Protein AF-A0A4Q9I482-F1 (afdb_monomer_lite)

pLDDT: mean 86.0, std 9.48, range [52.22, 96.94]

Radius of gyration: 13.64 Å; chains: 1; bounding box: 32×27×36 Å

Organism: Streptomyces kasugaensis (NCBI:txid1946)

Secondary structure (DSSP, 8-state):
-EEE-SSSEEE--STT--HHHHHHHHHHHHHHHHHHSEEEEE-TTT--EEEEEEETTEEEEEETTEEEEEEEEHHHHTTHHHHHHHHHHHHHHHH-GGGGG-HHHHHHHHHHS--

Foldseek 3Di:
DWFDLPADTDDDPDDPPQLVVVLVQLLVQLVVCVPPQWDWGADPPPRKIWIWGHDPQWIWIDTPPDPDIDIDGNVCSLCRSVRSLVRSVVVCCVVPVVCVPVPVSVCVNVVSPDD

Structure (mmCIF, N/CA/C/O backbone):
data_AF-A0A4Q9I482-F1
#
_entry.id   AF-A0A4Q9I482-F1
#
loop_
_atom_site.group_PDB
_atom_site.id
_atom_site.type_symbol
_atom_site.label_atom_id
_atom_site.label_alt_id
_atom_site.label_comp_id
_atom_site.label_asym_id
_atom_site.label_entity_id
_atom_site.label_seq_id
_atom_site.pdbx_PDB_ins_code
_atom_site.C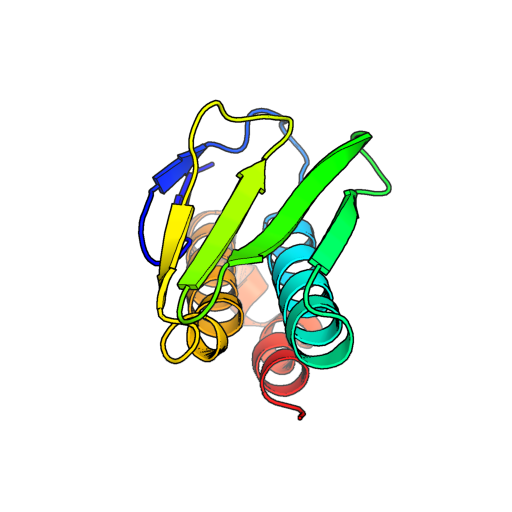artn_x
_atom_site.Cartn_y
_atom_site.Cartn_z
_atom_site.occupancy
_atom_site.B_iso_or_equiv
_atom_site.auth_seq_id
_atom_site.auth_comp_id
_atom_site.auth_asym_id
_atom_site.auth_atom_id
_atom_site.pdbx_PDB_model_num
ATOM 1 N N . MET A 1 1 ? 1.923 5.741 -12.470 1.00 73.75 1 MET A N 1
ATOM 2 C CA . MET A 1 1 ? 2.200 4.370 -11.999 1.00 73.75 1 MET A CA 1
ATOM 3 C C . MET A 1 1 ? 1.072 3.970 -11.076 1.00 73.75 1 MET A C 1
ATOM 5 O O . MET A 1 1 ? 0.684 4.807 -10.268 1.00 73.75 1 MET A O 1
ATOM 9 N N . VAL A 1 2 ? 0.502 2.780 -11.252 1.00 80.44 2 VAL A N 1
ATOM 10 C CA . VAL A 1 2 ? -0.673 2.326 -10.494 1.00 80.44 2 VAL A CA 1
ATOM 11 C C . VAL A 1 2 ? -0.280 1.098 -9.685 1.00 80.44 2 VAL A C 1
ATOM 13 O O . VAL A 1 2 ? 0.406 0.227 -10.214 1.00 80.44 2 VAL A O 1
ATOM 16 N N . ILE A 1 3 ? -0.672 1.057 -8.414 1.00 76.38 3 ILE A N 1
ATOM 17 C CA . I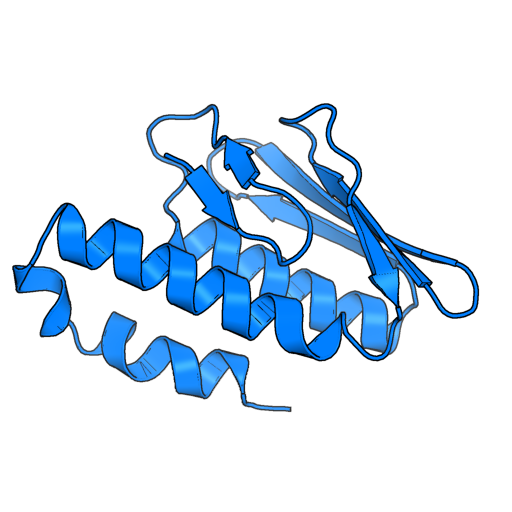LE A 1 3 ? -0.458 -0.085 -7.519 1.00 76.38 3 ILE A CA 1
ATOM 18 C C . ILE A 1 3 ? -1.804 -0.493 -6.925 1.00 76.38 3 ILE A C 1
ATOM 20 O O . ILE A 1 3 ? -2.599 0.370 -6.567 1.00 76.38 3 ILE A O 1
ATOM 24 N N . ASN A 1 4 ? -2.050 -1.796 -6.806 1.00 82.94 4 ASN A N 1
ATOM 25 C CA . ASN A 1 4 ? -3.245 -2.327 -6.162 1.00 82.94 4 ASN A CA 1
ATOM 26 C C . ASN A 1 4 ? -2.988 -2.571 -4.662 1.00 82.94 4 ASN A C 1
ATOM 28 O O . ASN A 1 4 ? -2.048 -3.284 -4.297 1.00 82.94 4 ASN A O 1
ATOM 32 N N . ASP A 1 5 ? -3.823 -1.990 -3.799 1.00 77.38 5 ASP A N 1
ATOM 33 C CA . ASP A 1 5 ? -3.757 -2.140 -2.336 1.00 77.38 5 ASP A CA 1
ATOM 34 C C . ASP A 1 5 ? -4.689 -3.231 -1.765 1.00 77.38 5 ASP A C 1
ATOM 36 O O . ASP A 1 5 ? -4.883 -3.297 -0.554 1.00 77.38 5 ASP A O 1
ATOM 40 N N . GLN A 1 6 ? -5.226 -4.088 -2.638 1.00 80.88 6 GLN A N 1
ATOM 41 C CA . GLN A 1 6 ? -6.310 -5.075 -2.482 1.00 80.88 6 GLN A CA 1
ATOM 42 C C . GLN A 1 6 ? -7.736 -4.573 -2.689 1.00 80.88 6 GLN A C 1
ATOM 44 O O . GLN A 1 6 ? -8.607 -5.383 -3.011 1.00 80.88 6 GLN A O 1
ATOM 49 N N . VAL A 1 7 ? -7.995 -3.280 -2.522 1.00 83.69 7 VAL A N 1
ATOM 50 C CA . VAL A 1 7 ? -9.346 -2.713 -2.633 1.00 83.69 7 VAL A CA 1
ATOM 51 C C . VAL A 1 7 ? -9.436 -1.768 -3.822 1.00 83.69 7 VAL A C 1
ATOM 53 O O . VAL A 1 7 ? -10.423 -1.779 -4.555 1.00 83.69 7 VAL A O 1
ATOM 56 N N . ASN A 1 8 ? -8.398 -0.967 -4.024 1.00 83.75 8 ASN A N 1
ATOM 57 C CA . ASN A 1 8 ? -8.363 0.136 -4.957 1.00 83.75 8 ASN A CA 1
ATOM 58 C C . ASN A 1 8 ? -7.070 0.145 -5.777 1.00 83.75 8 ASN A C 1
ATOM 60 O O . ASN A 1 8 ? -5.999 -0.299 -5.358 1.00 83.75 8 ASN A O 1
ATOM 64 N N . GLU A 1 9 ? -7.182 0.738 -6.959 1.00 85.38 9 GLU A N 1
ATOM 65 C CA . GLU A 1 9 ? -6.039 1.143 -7.762 1.00 85.38 9 GLU A CA 1
ATOM 66 C C . GLU A 1 9 ? -5.544 2.513 -7.287 1.00 85.38 9 GLU A C 1
ATOM 68 O O . GLU A 1 9 ? -6.229 3.532 -7.404 1.00 85.38 9 GLU A O 1
ATOM 73 N N . ILE A 1 10 ? -4.334 2.543 -6.735 1.00 81.44 10 ILE A N 1
ATOM 74 C CA . ILE A 1 10 ? -3.711 3.747 -6.197 1.00 81.44 10 ILE A CA 1
ATOM 75 C C . ILE A 1 10 ? -2.786 4.349 -7.250 1.00 81.44 10 ILE A C 1
ATOM 77 O O . ILE A 1 10 ? -1.773 3.765 -7.641 1.00 81.44 10 ILE A O 1
ATOM 81 N N . HIS A 1 11 ? -3.131 5.554 -7.700 1.00 81.81 11 HIS A N 1
ATOM 82 C CA . HIS A 1 11 ? -2.321 6.319 -8.638 1.00 81.81 11 HIS A CA 1
ATOM 83 C C . HIS A 1 11 ? -1.239 7.093 -7.889 1.00 81.81 11 HIS A C 1
ATOM 85 O O . HIS A 1 11 ? -1.518 8.080 -7.206 1.00 81.81 11 HIS A O 1
ATOM 91 N N . LEU A 1 12 ? 0.015 6.689 -8.072 1.00 74.56 12 LEU A N 1
ATOM 92 C CA . LEU A 1 12 ? 1.152 7.442 -7.558 1.00 74.56 12 LEU A CA 1
ATOM 93 C C . LEU A 1 12 ? 1.323 8.715 -8.398 1.00 74.56 12 LEU A C 1
ATOM 95 O O . LEU A 1 12 ? 1.619 8.640 -9.597 1.00 74.56 12 LEU A O 1
ATOM 99 N N . ARG A 1 13 ? 1.077 9.875 -7.770 1.00 62.97 13 ARG A N 1
ATOM 100 C CA . ARG A 1 13 ? 1.104 11.201 -8.417 1.00 62.97 13 ARG A CA 1
ATOM 101 C C . ARG A 1 13 ? 2.523 11.676 -8.732 1.00 62.97 13 ARG A C 1
ATOM 103 O O . ARG A 1 13 ? 2.709 12.407 -9.703 1.00 62.97 13 ARG A O 1
ATOM 110 N N . THR A 1 14 ? 3.509 11.250 -7.947 1.00 58.44 14 THR A N 1
ATOM 111 C CA . THR A 1 14 ? 4.881 11.760 -8.031 1.00 58.44 14 THR A CA 1
ATOM 112 C C . THR A 1 14 ? 5.758 10.839 -8.888 1.00 58.44 14 THR A C 1
ATOM 114 O O . THR A 1 14 ? 5.946 9.670 -8.534 1.00 58.44 14 THR A O 1
ATOM 117 N N . PRO A 1 15 ? 6.339 11.329 -10.002 1.00 53.59 15 PRO A N 1
ATOM 118 C CA . PRO A 1 15 ? 7.439 10.639 -10.663 1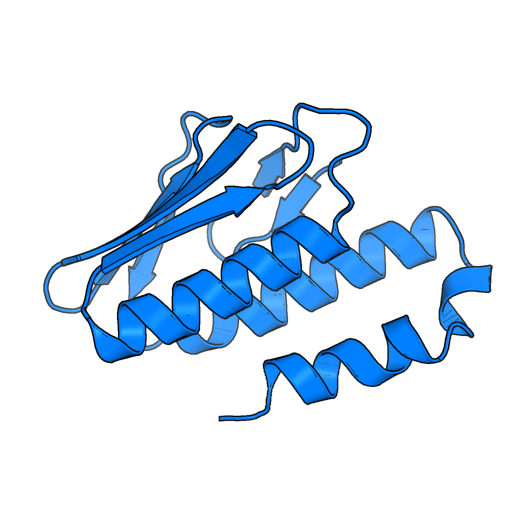.00 53.59 15 PRO A CA 1
ATOM 119 C C . PRO A 1 15 ? 8.591 10.523 -9.663 1.00 53.59 15 PRO A C 1
ATOM 121 O O . PRO A 1 15 ? 9.136 11.535 -9.234 1.00 53.59 15 PRO A O 1
ATOM 124 N N . GLY A 1 16 ? 8.939 9.301 -9.271 1.00 55.00 16 GLY A N 1
ATOM 125 C CA . GLY A 1 16 ? 10.035 9.066 -8.334 1.00 55.00 16 GLY A CA 1
ATOM 126 C C . GLY A 1 16 ? 9.629 8.649 -6.928 1.00 55.00 16 GLY A C 1
ATOM 127 O O . GLY A 1 16 ? 10.531 8.503 -6.119 1.00 55.00 16 GLY A O 1
ATOM 128 N N . LEU A 1 17 ? 8.349 8.378 -6.637 1.00 58.94 17 LEU A N 1
ATOM 129 C CA . LEU A 1 17 ? 8.039 7.488 -5.515 1.00 58.94 17 LEU A CA 1
ATOM 130 C C . LEU A 1 17 ? 8.378 6.065 -5.982 1.00 58.94 17 LEU A C 1
ATOM 132 O O . LEU A 1 17 ? 7.683 5.541 -6.863 1.00 58.94 17 LEU A O 1
ATOM 136 N N . PRO A 1 18 ? 9.481 5.451 -5.515 1.00 78.69 18 PRO A N 1
ATOM 137 C CA . PRO A 1 18 ? 9.822 4.107 -5.947 1.00 78.69 18 PRO A CA 1
ATOM 138 C C . PRO A 1 18 ? 8.681 3.200 -5.487 1.00 78.69 18 PRO A C 1
ATOM 140 O O . PRO A 1 18 ? 8.344 3.210 -4.309 1.00 78.69 18 PRO A O 1
ATOM 143 N N . VAL A 1 19 ? 8.077 2.402 -6.369 1.00 82.50 19 VAL A N 1
ATOM 144 C CA . VAL A 1 19 ? 7.023 1.437 -5.970 1.00 82.50 19 VAL A CA 1
ATOM 145 C C . VAL A 1 19 ? 7.435 0.552 -4.792 1.00 82.50 19 VAL A C 1
ATOM 147 O O . VAL A 1 19 ? 6.590 0.107 -4.023 1.00 82.50 19 VAL A O 1
ATOM 150 N N . VAL A 1 20 ? 8.743 0.324 -4.641 1.00 84.19 20 VAL A N 1
ATOM 151 C CA . VAL A 1 20 ? 9.331 -0.380 -3.501 1.00 84.19 20 VAL A CA 1
ATOM 152 C C . VAL A 1 20 ? 9.162 0.406 -2.205 1.00 84.19 20 VAL A C 1
ATOM 154 O O . VAL A 1 20 ? 8.795 -0.194 -1.205 1.00 84.19 20 VAL A O 1
ATOM 157 N N . ASP A 1 21 ? 9.386 1.723 -2.212 1.00 85.06 21 ASP A N 1
ATOM 158 C CA . ASP A 1 21 ? 9.190 2.582 -1.036 1.00 85.06 21 ASP A CA 1
ATOM 159 C C . ASP A 1 21 ? 7.729 2.525 -0.586 1.00 85.06 21 ASP A C 1
ATOM 161 O O . ASP A 1 21 ? 7.459 2.234 0.572 1.00 85.06 21 ASP A O 1
ATOM 165 N N . PHE A 1 22 ? 6.779 2.643 -1.522 1.00 86.56 22 PHE A N 1
ATOM 166 C CA . PHE A 1 22 ? 5.353 2.476 -1.219 1.00 86.56 22 PHE A CA 1
ATOM 167 C C . PHE A 1 22 ? 5.052 1.109 -0.582 1.00 86.56 22 PHE A C 1
ATOM 169 O O . PHE A 1 22 ? 4.367 1.036 0.437 1.00 86.56 22 PHE A O 1
ATOM 176 N N . ALA A 1 23 ? 5.596 0.021 -1.137 1.00 88.81 23 ALA A N 1
ATOM 177 C CA . ALA A 1 23 ? 5.418 -1.311 -0.564 1.00 88.81 23 ALA A CA 1
ATOM 178 C C . ALA A 1 23 ? 6.006 -1.424 0.851 1.00 88.81 23 ALA A C 1
ATOM 180 O O . ALA A 1 23 ? 5.357 -1.969 1.742 1.00 88.81 23 ALA A O 1
ATOM 181 N N . LEU A 1 24 ? 7.199 -0.874 1.086 1.00 89.00 24 LEU A N 1
ATOM 182 C CA . LEU A 1 24 ? 7.839 -0.867 2.402 1.00 89.00 24 LEU A CA 1
ATOM 183 C C . LEU A 1 24 ? 7.072 -0.008 3.415 1.00 89.00 24 LEU A C 1
ATOM 185 O O . LEU A 1 24 ? 6.929 -0.415 4.567 1.00 89.00 24 LEU A O 1
ATOM 189 N N . MET A 1 25 ? 6.522 1.130 2.989 1.00 91.38 25 MET A N 1
ATOM 190 C CA . MET A 1 25 ? 5.661 1.960 3.831 1.00 91.38 25 MET A CA 1
ATOM 191 C C . MET A 1 25 ? 4.415 1.193 4.274 1.00 91.38 25 MET A C 1
ATOM 193 O O . MET A 1 25 ? 4.073 1.223 5.450 1.00 91.38 25 MET A O 1
ATOM 197 N N . ILE A 1 26 ? 3.771 0.447 3.370 1.00 92.06 26 ILE A N 1
ATOM 198 C CA . ILE A 1 26 ? 2.615 -0.400 3.698 1.00 92.06 26 ILE A CA 1
ATOM 199 C C . ILE A 1 26 ? 2.989 -1.526 4.675 1.00 92.06 26 ILE A C 1
ATOM 201 O O . ILE A 1 26 ? 2.217 -1.828 5.584 1.00 92.06 26 ILE A O 1
ATOM 205 N N . VAL A 1 27 ? 4.172 -2.132 4.535 1.00 91.81 27 VAL A N 1
ATOM 206 C CA . VAL A 1 27 ? 4.675 -3.143 5.485 1.00 91.81 27 VAL A CA 1
ATOM 207 C C . VAL A 1 27 ? 4.837 -2.542 6.878 1.00 91.81 27 VAL A C 1
ATOM 209 O O . VAL A 1 27 ? 4.397 -3.138 7.864 1.00 91.81 27 VAL A O 1
ATOM 212 N N . GLN A 1 28 ? 5.450 -1.360 6.963 1.00 91.94 28 GLN A N 1
ATOM 213 C CA . GLN A 1 28 ? 5.630 -0.656 8.229 1.00 91.94 28 GLN A CA 1
ATOM 214 C C . GLN A 1 28 ? 4.279 -0.288 8.851 1.00 91.94 28 GLN A C 1
ATOM 216 O O . GLN A 1 28 ? 4.043 -0.572 10.025 1.00 91.94 28 GLN A O 1
ATOM 221 N N . LEU A 1 29 ? 3.369 0.252 8.039 1.00 93.62 29 LEU A N 1
ATOM 222 C CA . LEU A 1 29 ? 2.016 0.621 8.438 1.00 93.62 29 LEU A CA 1
ATOM 223 C C . LEU A 1 29 ? 1.255 -0.582 9.011 1.00 93.62 29 LEU A C 1
ATOM 225 O O . LEU A 1 29 ? 0.622 -0.475 10.059 1.00 93.62 29 LEU A O 1
ATOM 229 N N . TYR A 1 30 ? 1.356 -1.746 8.359 1.00 92.75 30 TYR A N 1
ATOM 230 C CA . TYR A 1 30 ? 0.764 -2.991 8.845 1.00 92.75 30 TYR A CA 1
ATOM 231 C C . TYR A 1 30 ? 1.295 -3.384 10.226 1.00 92.75 30 TYR A C 1
ATOM 233 O O . TYR A 1 30 ? 0.501 -3.629 11.138 1.00 92.75 30 TYR A O 1
ATOM 241 N N . ARG A 1 31 ? 2.623 -3.409 10.396 1.00 91.38 31 ARG A N 1
ATOM 242 C CA . ARG A 1 31 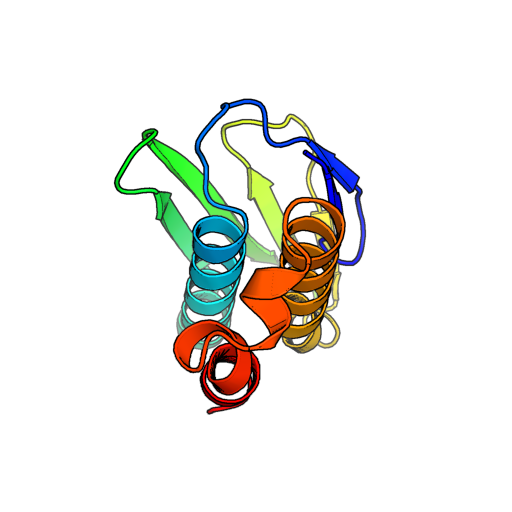? 3.266 -3.780 11.667 1.00 91.38 31 ARG A CA 1
ATOM 243 C C . ARG A 1 31 ? 2.844 -2.858 12.805 1.00 91.38 31 ARG A C 1
ATOM 245 O O . ARG A 1 31 ? 2.517 -3.326 13.894 1.00 91.38 31 ARG A O 1
ATOM 252 N N . GLU A 1 32 ? 2.811 -1.556 12.547 1.00 93.81 32 GLU A N 1
ATOM 253 C CA . GLU A 1 32 ? 2.426 -0.578 13.556 1.00 93.81 32 GLU A CA 1
ATOM 254 C C . GLU A 1 32 ? 0.941 -0.693 13.908 1.00 93.81 32 GLU A C 1
ATOM 256 O O . GLU A 1 32 ? 0.630 -0.888 15.079 1.00 93.81 32 GLU A O 1
ATOM 261 N N . VAL A 1 33 ? 0.027 -0.728 12.932 1.00 93.50 33 VAL A N 1
ATOM 262 C CA . VAL A 1 33 ? -1.417 -0.901 13.193 1.00 93.50 33 VAL A CA 1
ATOM 263 C C . VAL A 1 33 ? -1.722 -2.211 13.922 1.00 93.50 33 VAL A C 1
ATOM 265 O O . VAL A 1 33 ? -2.600 -2.234 14.788 1.00 93.50 33 VAL A O 1
ATOM 268 N N . ALA A 1 34 ? -1.002 -3.296 13.623 1.00 88.19 34 ALA A N 1
ATOM 269 C CA . ALA A 1 34 ? -1.137 -4.553 14.357 1.00 88.19 34 ALA A CA 1
ATOM 270 C C . ALA A 1 34 ? -0.764 -4.402 15.845 1.00 88.19 34 ALA A C 1
ATOM 272 O O . ALA A 1 34 ? -1.368 -5.060 16.695 1.00 88.19 34 ALA A O 1
ATOM 273 N N . SER A 1 35 ? 0.185 -3.516 16.164 1.00 89.69 35 SER A N 1
ATOM 274 C CA . SER A 1 35 ? 0.690 -3.285 17.523 1.00 89.69 35 SER A CA 1
ATOM 275 C C . SER A 1 35 ? -0.080 -2.217 18.319 1.00 89.69 35 SER A C 1
ATOM 277 O O . SER A 1 35 ? -0.386 -2.433 19.491 1.00 89.69 35 SER A O 1
ATOM 279 N N . SER A 1 36 ? -0.414 -1.079 17.703 1.00 90.62 36 SER A N 1
ATOM 280 C CA . SER A 1 36 ? -0.956 0.124 18.358 1.00 90.62 36 SER A CA 1
ATOM 281 C C . SER A 1 36 ? -2.389 0.451 17.935 1.00 90.62 36 SER A C 1
ATOM 283 O O . SER A 1 36 ? -3.049 1.262 18.580 1.00 90.62 36 SER A O 1
ATOM 285 N N . GLY A 1 37 ? -2.893 -0.175 16.870 1.00 93.06 37 GLY A N 1
ATOM 286 C CA . GLY A 1 37 ? -4.208 0.111 16.300 1.00 93.06 37 GLY A CA 1
ATOM 287 C C . GLY A 1 37 ? -4.249 1.326 15.370 1.00 93.06 37 GLY A C 1
ATOM 288 O O . GLY A 1 37 ? -5.264 1.518 14.708 1.00 93.06 37 GLY A O 1
ATOM 289 N N . GLU A 1 38 ? -3.180 2.112 15.264 1.00 95.44 38 GLU A N 1
ATOM 290 C CA . GLU A 1 38 ? -3.068 3.216 14.307 1.00 95.44 38 GLU A CA 1
ATOM 291 C C . GLU A 1 38 ? -1.610 3.510 13.953 1.00 95.44 38 GLU A C 1
ATOM 293 O O . GLU A 1 38 ? -0.708 3.279 14.759 1.00 95.44 38 GLU A O 1
ATOM 298 N N . SER A 1 39 ? -1.380 4.019 12.747 1.00 96.56 39 SER A N 1
ATOM 299 C CA . SER A 1 39 ? -0.050 4.381 12.266 1.00 96.56 39 SER A CA 1
ATOM 300 C C . SER A 1 39 ? -0.127 5.444 11.178 1.00 96.56 39 SER A C 1
ATOM 302 O O . SER A 1 39 ? -1.112 5.528 10.437 1.00 96.56 39 SER A O 1
ATOM 304 N N . VAL A 1 40 ? 0.936 6.237 11.080 1.00 95.69 40 VAL A N 1
ATOM 305 C CA . VAL A 1 40 ? 1.205 7.131 9.958 1.00 95.69 40 VAL A CA 1
ATOM 306 C C . VAL A 1 40 ? 2.653 6.918 9.544 1.00 95.69 40 VAL A C 1
ATOM 308 O O . VAL A 1 40 ? 3.561 7.088 10.354 1.00 95.69 40 VAL A O 1
ATOM 311 N N . VAL A 1 41 ? 2.864 6.558 8.282 1.00 92.62 41 VAL A N 1
ATOM 312 C CA . VAL A 1 41 ? 4.191 6.364 7.695 1.00 92.62 41 VAL A CA 1
ATOM 313 C C . VAL A 1 41 ? 4.390 7.396 6.596 1.00 92.62 41 VAL A C 1
ATOM 315 O O . VAL A 1 41 ? 3.514 7.582 5.751 1.00 92.62 41 VAL A O 1
ATOM 318 N N . GLU A 1 42 ? 5.546 8.052 6.593 1.00 89.44 42 GLU A N 1
ATOM 319 C CA . GLU A 1 42 ? 5.894 9.112 5.644 1.00 89.44 42 GLU A CA 1
ATOM 320 C C . GLU A 1 42 ? 7.067 8.684 4.754 1.00 89.44 42 GLU A C 1
ATOM 322 O O . GLU A 1 42 ? 8.032 8.077 5.225 1.00 89.44 42 GLU A O 1
ATOM 327 N N . SER A 1 43 ? 7.001 9.015 3.464 1.00 82.38 43 SER A N 1
ATOM 328 C CA . SER A 1 43 ? 8.124 8.840 2.548 1.00 82.38 43 SER A CA 1
ATOM 329 C C . SER A 1 43 ? 9.175 9.909 2.820 1.00 82.38 43 SER A C 1
ATOM 331 O O . SER A 1 43 ? 8.891 11.111 2.853 1.00 82.38 43 SER A O 1
ATOM 333 N N . SER A 1 44 ? 10.427 9.469 2.936 1.00 69.75 44 SER A N 1
ATOM 334 C CA . SER A 1 44 ? 11.575 10.354 3.157 1.00 69.75 44 SER A CA 1
ATOM 335 C C . SER A 1 44 ? 11.840 11.331 2.003 1.00 69.75 44 SER A C 1
ATOM 337 O O . SER A 1 44 ? 12.526 12.333 2.206 1.00 69.75 44 SER A O 1
ATOM 339 N N . GLN A 1 45 ? 11.327 11.053 0.798 1.00 72.31 45 GLN A N 1
ATOM 340 C CA . GLN A 1 45 ? 11.666 11.814 -0.409 1.00 72.31 45 GLN A CA 1
ATOM 341 C C . GLN A 1 45 ? 10.596 12.820 -0.837 1.00 72.31 45 GLN A C 1
ATOM 343 O O . GLN A 1 45 ? 10.944 13.860 -1.393 1.00 72.31 45 GLN A O 1
ATOM 348 N N . THR A 1 46 ? 9.314 12.531 -0.602 1.00 73.88 46 THR A N 1
ATOM 349 C CA . THR A 1 46 ? 8.207 13.311 -1.186 1.00 73.88 46 THR A CA 1
ATOM 350 C C . THR A 1 46 ? 7.261 13.929 -0.160 1.00 73.88 46 THR A C 1
ATOM 352 O O . THR A 1 46 ? 6.346 14.639 -0.561 1.00 73.88 46 THR A O 1
ATOM 355 N N . GLN A 1 47 ? 7.476 13.697 1.144 1.00 77.56 47 GLN A N 1
ATOM 356 C CA . GLN A 1 47 ? 6.524 14.041 2.219 1.00 77.56 47 GLN A CA 1
ATOM 357 C C . GLN A 1 47 ? 5.138 13.392 2.044 1.00 77.56 47 GLN A C 1
ATOM 359 O O . GLN A 1 47 ? 4.187 13.757 2.734 1.00 77.56 47 GLN A O 1
ATOM 364 N N . ASP A 1 48 ? 5.011 12.426 1.130 1.00 86.31 48 ASP A N 1
ATOM 365 C CA . ASP A 1 48 ? 3.798 11.640 0.977 1.00 86.31 48 ASP A CA 1
ATOM 366 C C . ASP A 1 48 ? 3.628 10.741 2.196 1.00 86.31 48 ASP A C 1
ATOM 368 O O . ASP A 1 48 ? 4.589 10.135 2.669 1.00 86.31 48 ASP A O 1
ATOM 372 N N . SER A 1 49 ? 2.404 10.633 2.695 1.00 90.75 49 SER A N 1
ATOM 373 C CA . SER A 1 49 ? 2.098 9.827 3.864 1.00 90.75 49 SER A CA 1
ATOM 374 C C . SER A 1 49 ? 0.959 8.860 3.602 1.00 90.75 49 SER A C 1
ATOM 376 O O . SER A 1 49 ? 0.046 9.104 2.805 1.00 90.75 49 SER A O 1
ATOM 378 N N . ILE A 1 50 ? 1.043 7.726 4.284 1.00 93.69 50 ILE A N 1
ATOM 379 C CA . ILE A 1 50 ? -0.011 6.728 4.355 1.00 93.69 50 ILE A CA 1
ATOM 380 C C . ILE A 1 50 ? -0.376 6.608 5.824 1.00 93.69 50 ILE A C 1
ATOM 382 O O . ILE A 1 50 ? 0.492 6.457 6.681 1.00 93.69 50 ILE A O 1
ATOM 386 N N . SER A 1 51 ? -1.663 6.693 6.113 1.00 96.00 51 SER A N 1
ATOM 387 C CA . SER A 1 51 ? -2.198 6.560 7.461 1.00 96.00 51 SER A CA 1
ATOM 388 C C . SER A 1 51 ? -3.157 5.388 7.503 1.00 96.00 51 SER A C 1
ATOM 390 O O . SER A 1 51 ? -3.871 5.138 6.533 1.00 96.00 51 SER A O 1
ATOM 392 N N . ALA A 1 52 ? -3.172 4.664 8.613 1.00 96.81 52 ALA A N 1
ATOM 393 C CA . ALA A 1 52 ? -4.137 3.608 8.834 1.00 96.81 52 ALA A CA 1
ATOM 394 C C . ALA A 1 52 ? -4.620 3.601 10.275 1.00 96.81 52 ALA A C 1
ATOM 396 O O . ALA A 1 52 ? -3.839 3.768 11.210 1.00 96.81 52 ALA A O 1
ATOM 397 N N . VAL A 1 53 ? -5.923 3.390 10.447 1.00 96.94 53 VAL A N 1
ATOM 398 C CA . VAL A 1 53 ? -6.572 3.355 11.757 1.00 96.94 53 VAL A CA 1
ATOM 399 C C . VAL A 1 53 ? -7.496 2.153 11.831 1.00 96.94 53 VAL A C 1
ATOM 401 O O . VAL A 1 53 ? -8.381 1.963 10.994 1.00 96.94 53 VAL A O 1
ATOM 404 N N . ARG A 1 54 ? -7.327 1.348 12.876 1.00 95.69 54 ARG A N 1
ATOM 405 C CA . ARG A 1 54 ? -8.217 0.241 13.198 1.00 95.69 54 ARG A CA 1
ATOM 406 C C . ARG A 1 54 ? -9.528 0.777 13.771 1.00 95.69 54 ARG A C 1
ATOM 408 O O . ARG A 1 54 ? -9.561 1.461 14.793 1.00 95.69 54 ARG A O 1
ATOM 415 N N . ARG A 1 55 ? -10.639 0.403 13.144 1.00 94.25 55 ARG A N 1
ATOM 416 C CA . ARG A 1 55 ? -12.010 0.721 13.557 1.00 94.25 55 ARG A CA 1
ATOM 417 C C . ARG A 1 55 ? -12.758 -0.584 13.826 1.00 94.25 55 ARG A C 1
ATOM 419 O O . ARG A 1 55 ? -13.421 -1.145 12.962 1.00 94.25 55 ARG A O 1
ATOM 426 N N . GLY A 1 56 ? -12.620 -1.103 15.046 1.00 90.88 56 GLY A N 1
ATOM 427 C CA . GLY A 1 56 ? -13.224 -2.380 15.432 1.00 90.88 56 GLY A CA 1
ATOM 428 C C . GLY A 1 56 ? -12.607 -3.565 14.678 1.00 90.88 56 GLY A C 1
ATOM 429 O O . GLY A 1 56 ? -11.460 -3.941 14.947 1.00 90.88 56 GLY A O 1
ATOM 430 N N . SER A 1 57 ? -13.385 -4.168 13.774 1.00 91.88 57 SER A N 1
ATOM 431 C CA . SER A 1 57 ? -12.980 -5.302 12.928 1.00 91.88 57 SER A CA 1
ATOM 432 C C . SER A 1 57 ? -12.395 -4.895 11.576 1.00 91.88 57 SER A C 1
ATOM 434 O O . SER A 1 57 ? -12.007 -5.772 10.808 1.00 91.88 57 SER A O 1
ATOM 436 N N . GLU A 1 58 ? -12.329 -3.599 11.281 1.00 94.94 58 GLU A N 1
ATOM 437 C CA . GLU A 1 58 ? -11.827 -3.066 10.014 1.00 94.94 58 GLU A CA 1
ATOM 438 C C . GLU A 1 58 ? -10.596 -2.185 10.227 1.00 94.94 58 GLU A C 1
ATOM 440 O O . GLU A 1 58 ? -10.351 -1.674 11.325 1.00 94.94 58 GLU A O 1
ATOM 445 N N . VAL A 1 59 ? -9.831 -2.002 9.158 1.00 95.69 59 VAL A N 1
ATOM 446 C CA . VAL A 1 59 ? -8.760 -1.015 9.046 1.00 95.69 59 VAL A CA 1
ATOM 447 C C . VAL A 1 59 ? -9.126 -0.061 7.919 1.00 95.69 59 VAL A C 1
ATOM 449 O O . VAL A 1 59 ? -9.503 -0.489 6.828 1.00 95.69 59 VAL A O 1
ATOM 452 N N . GLU A 1 60 ? -9.044 1.232 8.206 1.00 96.19 60 GLU A N 1
ATOM 453 C CA . GLU A 1 60 ? -9.208 2.299 7.225 1.00 96.19 60 GLU A CA 1
ATOM 454 C C . GLU A 1 60 ? -7.827 2.841 6.867 1.00 96.19 60 GLU A C 1
ATOM 456 O O . GLU A 1 60 ? -7.101 3.250 7.769 1.00 96.19 60 GLU A O 1
ATOM 461 N N . ILE A 1 61 ? -7.475 2.835 5.581 1.00 95.38 61 ILE A N 1
ATOM 462 C CA . ILE A 1 61 ? -6.212 3.345 5.043 1.00 95.38 61 ILE A CA 1
ATOM 463 C C . ILE A 1 61 ? -6.501 4.606 4.226 1.00 95.38 61 ILE A C 1
ATOM 465 O O . ILE A 1 61 ? -7.396 4.607 3.380 1.00 95.38 61 ILE A O 1
ATOM 469 N N . SER A 1 62 ? -5.746 5.673 4.477 1.00 94.56 62 SER A N 1
ATOM 470 C CA . SER A 1 62 ? -5.836 6.952 3.765 1.00 94.56 62 SER A CA 1
ATOM 471 C C . SER A 1 62 ? -4.463 7.400 3.271 1.00 94.56 62 SER A C 1
ATOM 473 O O . SER A 1 62 ? -3.448 7.159 3.929 1.00 94.56 62 SER A O 1
ATOM 475 N N . TYR A 1 63 ? -4.438 8.094 2.135 1.00 91.31 63 TYR A N 1
ATOM 476 C CA . TYR A 1 63 ? -3.219 8.507 1.436 1.00 91.31 63 TYR A CA 1
ATOM 477 C C . TYR A 1 63 ? -3.190 10.032 1.302 1.00 91.31 63 TYR A C 1
ATOM 479 O O . TYR A 1 63 ? -4.161 10.621 0.841 1.00 91.31 63 TYR A O 1
ATOM 487 N N . SER A 1 64 ? -2.082 10.701 1.625 1.00 90.81 64 SER A N 1
ATOM 488 C CA . SER A 1 64 ? -1.990 12.169 1.478 1.00 90.81 64 SER A CA 1
ATOM 489 C C . SER A 1 64 ? -2.086 12.651 0.023 1.00 90.81 64 SER A C 1
ATOM 491 O O . SER A 1 64 ? -2.379 13.816 -0.242 1.00 90.81 64 SER A O 1
ATOM 493 N N . PHE A 1 65 ? -1.824 11.756 -0.928 1.00 86.12 65 PHE A N 1
ATOM 494 C CA . PHE A 1 65 ? -1.744 12.027 -2.362 1.00 86.12 65 PHE A CA 1
ATOM 495 C C . PHE A 1 65 ? -2.918 11.443 -3.159 1.00 86.12 65 PHE A C 1
ATOM 497 O O . PHE A 1 65 ? -2.897 11.487 -4.389 1.00 86.12 65 PHE A O 1
ATOM 504 N N . SER A 1 66 ? -3.942 10.895 -2.503 1.00 85.38 66 SER A N 1
ATOM 505 C CA . SER A 1 66 ? -5.137 10.358 -3.158 1.00 85.38 66 SER A CA 1
ATOM 506 C C . SER A 1 66 ? -6.362 10.569 -2.277 1.00 85.38 66 SER A C 1
ATOM 508 O O . SER A 1 66 ? -6.298 10.349 -1.077 1.00 85.38 66 SER A O 1
ATOM 510 N N . ASP A 1 67 ? -7.499 10.927 -2.874 1.00 87.50 67 ASP A N 1
ATOM 511 C CA . ASP A 1 67 ? -8.770 11.064 -2.144 1.00 87.50 67 ASP A CA 1
ATOM 512 C C . ASP A 1 67 ? -9.420 9.699 -1.829 1.00 87.50 67 ASP A C 1
ATOM 514 O O . ASP A 1 67 ? -10.49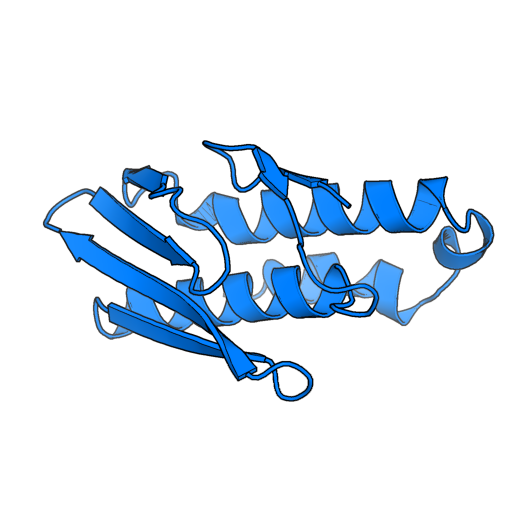8 9.624 -1.241 1.00 87.50 67 ASP A O 1
ATOM 518 N N . VAL A 1 68 ? -8.780 8.605 -2.256 1.00 89.56 68 VAL A N 1
ATOM 519 C CA . VAL A 1 68 ? -9.221 7.232 -2.000 1.00 89.56 68 VAL A CA 1
ATOM 520 C C . VAL A 1 68 ? -9.027 6.880 -0.528 1.00 89.56 68 VAL A C 1
ATOM 522 O O . VAL A 1 68 ? -7.968 7.119 0.049 1.00 89.56 68 VAL A O 1
ATOM 525 N N . VAL A 1 69 ? -10.042 6.236 0.044 1.00 91.94 69 VAL A N 1
ATOM 526 C CA . VAL A 1 69 ? -9.985 5.627 1.372 1.00 91.94 69 VAL A CA 1
ATOM 527 C C . VAL A 1 69 ? -10.289 4.143 1.227 1.00 91.94 69 VAL A C 1
ATOM 529 O O . VAL A 1 69 ? -11.381 3.766 0.792 1.00 91.94 69 VAL A O 1
ATOM 532 N N . SER A 1 70 ? -9.333 3.303 1.603 1.00 92.81 70 SER A N 1
ATOM 533 C CA . SER A 1 70 ? -9.461 1.850 1.517 1.00 92.81 70 SER A CA 1
ATOM 534 C C . SER A 1 70 ? -9.916 1.300 2.858 1.00 92.81 70 SER A C 1
ATOM 536 O O . SER A 1 70 ? -9.278 1.523 3.884 1.00 92.81 70 SER A O 1
ATOM 538 N N . LYS A 1 71 ? -11.046 0.593 2.859 1.00 94.62 71 LYS A N 1
ATOM 539 C CA . LYS A 1 71 ? -11.598 -0.056 4.050 1.00 94.62 71 LYS A CA 1
ATOM 540 C C . LYS A 1 71 ? -11.585 -1.547 3.836 1.00 94.62 71 LYS A C 1
ATOM 542 O O . LYS A 1 71 ? -12.114 -2.023 2.833 1.00 94.62 71 LYS A O 1
ATOM 547 N N . LEU A 1 72 ? -10.994 -2.268 4.775 1.00 94.06 72 LEU A N 1
ATOM 548 C CA . LEU A 1 72 ? -10.900 -3.711 4.682 1.00 94.06 72 LEU A CA 1
ATOM 549 C C . LEU A 1 72 ? -10.966 -4.377 6.056 1.00 94.06 72 LEU A C 1
ATOM 551 O O . LEU A 1 72 ? -10.564 -3.776 7.060 1.00 94.06 72 LEU A O 1
ATOM 555 N N . PRO A 1 73 ? -11.449 -5.627 6.120 1.00 93.25 73 PRO A N 1
ATOM 556 C CA . PRO A 1 73 ? -11.382 -6.422 7.333 1.00 93.25 73 PRO A CA 1
ATOM 557 C C . PRO A 1 73 ? -9.945 -6.531 7.846 1.00 93.25 73 PRO A C 1
ATOM 559 O O . PRO A 1 73 ? -9.002 -6.721 7.080 1.00 93.25 73 PRO A O 1
ATOM 562 N N . LEU A 1 74 ? -9.776 -6.508 9.169 1.00 89.06 74 LEU A N 1
ATOM 563 C CA . LEU A 1 74 ? -8.471 -6.713 9.805 1.00 89.06 74 LEU A CA 1
ATOM 564 C C . LEU A 1 74 ? -7.824 -8.046 9.385 1.00 89.06 74 LEU A C 1
ATOM 566 O O . LEU A 1 74 ? -6.604 -8.145 9.308 1.00 89.06 74 LEU A O 1
ATOM 570 N N . ALA A 1 75 ? -8.646 -9.064 9.109 1.00 88.25 75 ALA A N 1
ATOM 571 C CA . ALA A 1 75 ? -8.185 -10.363 8.626 1.00 88.25 75 ALA A CA 1
ATOM 572 C C . ALA A 1 75 ? -7.521 -10.282 7.243 1.00 88.25 75 ALA A C 1
ATOM 574 O O . ALA A 1 75 ? -6.564 -11.013 7.000 1.00 88.25 75 ALA A O 1
ATOM 575 N N . ASP A 1 76 ? -7.994 -9.380 6.384 1.00 90.06 76 ASP A N 1
ATOM 576 C CA . ASP A 1 76 ? -7.473 -9.182 5.030 1.00 90.06 76 ASP A CA 1
ATOM 577 C C . ASP A 1 76 ? -6.289 -8.208 5.040 1.00 90.06 76 ASP A C 1
ATOM 579 O O . ASP A 1 76 ? -5.374 -8.319 4.228 1.00 90.06 76 ASP A O 1
ATOM 583 N N . PHE A 1 77 ? -6.225 -7.316 6.035 1.00 89.69 77 PHE A N 1
ATOM 584 C CA . PHE A 1 77 ? -5.146 -6.337 6.179 1.00 89.69 77 PHE A CA 1
ATOM 585 C C . PHE A 1 77 ? -3.749 -6.960 6.274 1.00 89.69 77 PHE A C 1
ATOM 587 O O . PHE A 1 77 ? -2.784 -6.377 5.784 1.00 89.69 77 PHE A O 1
ATOM 594 N N . ARG A 1 78 ? -3.637 -8.185 6.799 1.00 88.06 78 ARG A N 1
ATOM 595 C CA . ARG A 1 78 ? -2.371 -8.938 6.810 1.00 88.06 78 ARG A CA 1
ATOM 596 C C . ARG A 1 78 ? -1.840 -9.280 5.415 1.00 88.06 78 ARG A C 1
ATOM 598 O O . ARG A 1 78 ? -0.650 -9.516 5.247 1.00 88.06 78 ARG A O 1
ATOM 605 N N . GLU A 1 79 ? -2.716 -9.343 4.416 1.00 89.50 79 GLU A N 1
ATOM 606 C CA . GLU A 1 79 ? -2.362 -9.715 3.048 1.00 89.50 79 GLU A CA 1
ATOM 607 C C . GLU A 1 79 ? -1.980 -8.493 2.200 1.00 89.50 79 GLU A C 1
ATOM 609 O O . GLU A 1 79 ? -1.325 -8.646 1.163 1.00 89.50 79 GLU A O 1
ATOM 614 N N . VAL A 1 80 ? -2.350 -7.283 2.637 1.00 90.69 80 VAL A N 1
ATOM 615 C CA . VAL A 1 80 ? -2.097 -6.032 1.908 1.00 90.69 80 VAL A CA 1
ATOM 616 C C . VAL A 1 80 ? -0.608 -5.819 1.618 1.00 90.69 80 VAL A C 1
ATOM 618 O O . VAL A 1 80 ? -0.287 -5.603 0.447 1.00 90.69 80 VAL A O 1
ATOM 621 N N . PRO A 1 81 ? 0.329 -5.963 2.582 1.00 91.19 81 PRO A N 1
ATOM 622 C CA . PRO A 1 81 ? 1.758 -5.811 2.300 1.00 91.19 81 PRO A CA 1
ATOM 623 C C . PRO A 1 81 ? 2.252 -6.730 1.181 1.00 91.19 81 PRO A C 1
ATOM 625 O O . PRO A 1 81 ? 2.993 -6.308 0.293 1.00 91.19 81 PRO A O 1
ATOM 628 N N . ARG A 1 82 ? 1.792 -7.986 1.186 1.00 90.81 82 ARG A N 1
ATOM 629 C CA . ARG A 1 82 ? 2.146 -8.984 0.175 1.00 90.81 82 ARG A CA 1
ATOM 630 C C . ARG A 1 82 ? 1.599 -8.598 -1.200 1.00 90.81 82 ARG A C 1
ATOM 632 O O . ARG A 1 82 ? 2.339 -8.638 -2.180 1.00 90.81 82 ARG A O 1
ATOM 639 N N . SER A 1 83 ? 0.327 -8.214 -1.276 1.00 90.75 83 SER A N 1
ATOM 640 C CA . SER A 1 83 ? -0.327 -7.814 -2.531 1.00 90.75 83 SER A CA 1
ATOM 641 C C . SER A 1 83 ? 0.310 -6.574 -3.154 1.00 90.75 83 SER A C 1
ATOM 643 O O . SER A 1 83 ? 0.614 -6.554 -4.350 1.00 90.75 83 SER A O 1
ATOM 645 N N . VAL A 1 84 ? 0.562 -5.556 -2.329 1.00 90.50 84 VAL A N 1
ATOM 646 C CA . VAL A 1 84 ? 1.204 -4.310 -2.751 1.00 90.50 84 VAL A CA 1
ATOM 647 C C . VAL A 1 84 ? 2.620 -4.580 -3.248 1.00 90.50 84 VAL A C 1
ATOM 649 O O . VAL A 1 84 ? 2.993 -4.080 -4.308 1.00 90.50 84 VAL A O 1
ATOM 652 N N . LEU A 1 85 ? 3.401 -5.403 -2.536 1.00 90.75 85 LEU A N 1
ATOM 653 C CA . LEU A 1 85 ? 4.750 -5.761 -2.969 1.00 90.75 85 LEU A CA 1
ATOM 654 C C . LEU A 1 85 ? 4.744 -6.484 -4.320 1.00 90.75 85 LEU A C 1
ATOM 656 O O . LEU A 1 85 ? 5.552 -6.153 -5.183 1.00 90.75 85 LEU A O 1
ATOM 660 N N . TYR A 1 86 ? 3.853 -7.457 -4.525 1.00 90.81 86 TYR A N 1
ATOM 661 C CA . TYR A 1 86 ? 3.784 -8.154 -5.811 1.00 90.81 86 TYR A CA 1
ATOM 662 C C . TYR A 1 86 ? 3.401 -7.212 -6.951 1.00 90.81 86 TYR A C 1
ATOM 664 O O . TYR A 1 86 ? 4.060 -7.238 -7.988 1.00 90.81 86 TYR A O 1
ATOM 672 N N . SER A 1 87 ? 2.425 -6.331 -6.727 1.00 89.75 87 SER A N 1
ATOM 673 C CA . SER A 1 87 ? 2.042 -5.301 -7.700 1.00 89.75 87 SER A CA 1
ATOM 674 C C . SER A 1 87 ? 3.215 -4.359 -8.010 1.00 89.75 87 SER A C 1
ATOM 676 O O . SER A 1 87 ? 3.475 -4.028 -9.163 1.00 89.75 87 SER A O 1
ATOM 678 N N . ALA A 1 88 ? 3.980 -3.961 -6.990 1.00 89.12 88 ALA A N 1
ATOM 679 C CA . ALA A 1 88 ? 5.174 -3.136 -7.151 1.00 89.12 88 ALA A CA 1
ATOM 680 C C . ALA A 1 88 ? 6.265 -3.843 -7.976 1.00 89.12 88 ALA A C 1
ATOM 682 O O . ALA A 1 88 ? 6.853 -3.240 -8.874 1.00 89.12 88 ALA A O 1
ATOM 683 N N . LEU A 1 89 ? 6.530 -5.122 -7.698 1.00 88.75 89 LEU A N 1
ATOM 684 C CA . LEU A 1 89 ? 7.511 -5.916 -8.439 1.00 88.75 89 LEU A CA 1
ATOM 685 C C . LEU A 1 89 ? 7.082 -6.148 -9.891 1.00 88.75 89 LEU A C 1
ATOM 687 O O . LEU A 1 89 ? 7.925 -6.067 -10.778 1.00 88.75 89 LEU A O 1
ATOM 691 N N . GLU A 1 90 ? 5.798 -6.404 -10.148 1.00 88.88 90 GLU A N 1
ATOM 692 C CA . GLU A 1 90 ? 5.249 -6.526 -11.505 1.00 88.88 90 GLU A CA 1
ATOM 693 C C . GLU A 1 90 ? 5.507 -5.250 -12.312 1.00 88.88 90 GLU A C 1
ATOM 695 O O . GLU A 1 90 ? 6.149 -5.301 -13.361 1.00 88.88 90 GLU A O 1
ATOM 700 N N . VAL A 1 91 ? 5.146 -4.091 -11.754 1.00 86.88 91 VAL A N 1
ATOM 701 C CA . VAL A 1 91 ? 5.389 -2.786 -12.382 1.00 86.88 91 VAL A CA 1
ATOM 702 C C . VAL A 1 91 ? 6.879 -2.545 -12.662 1.00 86.88 91 VAL A C 1
ATOM 704 O O . VAL A 1 91 ? 7.228 -2.058 -13.740 1.00 86.88 91 VAL A O 1
ATOM 707 N N . LEU A 1 92 ? 7.778 -2.887 -11.729 1.00 86.94 92 LEU A N 1
ATOM 708 C CA . LEU A 1 92 ? 9.226 -2.749 -11.949 1.00 86.94 92 LEU A CA 1
ATOM 709 C C . LEU A 1 92 ? 9.732 -3.654 -13.057 1.00 86.94 92 LEU A C 1
ATOM 711 O O . LEU A 1 92 ? 10.519 -3.213 -13.888 1.00 86.94 92 LEU A O 1
ATOM 715 N N . HIS A 1 93 ? 9.324 -4.918 -13.043 1.00 87.75 93 HIS A N 1
ATOM 716 C CA . HIS A 1 93 ? 9.798 -5.914 -13.991 1.00 87.75 93 HIS A CA 1
ATOM 717 C C . HIS A 1 93 ? 9.266 -5.677 -15.403 1.00 87.75 93 HIS A C 1
ATOM 719 O O . HIS A 1 93 ? 9.942 -6.050 -16.362 1.00 87.75 93 HIS A O 1
ATOM 725 N N . ASP A 1 94 ? 8.088 -5.072 -15.537 1.00 86.94 94 ASP A N 1
ATOM 726 C CA . ASP A 1 94 ? 7.536 -4.671 -16.829 1.00 86.94 94 ASP A CA 1
ATOM 727 C C . ASP A 1 94 ? 8.242 -3.432 -17.386 1.00 86.94 94 ASP A C 1
ATOM 729 O O . ASP A 1 94 ? 8.530 -3.369 -18.581 1.00 86.94 94 ASP A O 1
ATOM 733 N N . ALA A 1 95 ? 8.589 -2.468 -16.526 1.00 85.50 95 ALA A N 1
ATOM 734 C CA . ALA A 1 95 ? 9.363 -1.296 -16.931 1.00 85.50 95 ALA A CA 1
ATOM 735 C C . ALA A 1 95 ? 10.841 -1.630 -17.221 1.00 85.50 95 ALA A C 1
ATOM 737 O O . ALA A 1 95 ? 11.438 -1.075 -18.146 1.00 85.50 95 ALA A O 1
ATOM 738 N N . HIS A 1 96 ? 11.429 -2.539 -16.438 1.00 85.19 96 HIS A N 1
ATOM 739 C CA . HIS A 1 96 ? 12.851 -2.884 -16.437 1.00 85.19 96 HIS A CA 1
ATOM 740 C C . HIS A 1 96 ? 13.044 -4.389 -16.179 1.00 85.19 96 HIS A C 1
ATOM 742 O O . HIS A 1 96 ? 13.254 -4.841 -15.051 1.00 85.19 96 HIS A O 1
ATOM 748 N N . GLY A 1 97 ? 12.966 -5.196 -17.240 1.00 84.44 97 GLY A N 1
ATOM 749 C CA . GLY A 1 97 ? 13.017 -6.662 -17.136 1.00 84.44 97 GLY A CA 1
ATOM 750 C C . GLY A 1 97 ? 14.312 -7.234 -16.545 1.00 84.44 97 GLY A C 1
ATOM 751 O O . GLY A 1 97 ? 14.304 -8.337 -16.001 1.00 84.44 97 GLY A O 1
ATOM 752 N N . ASP A 1 98 ? 15.414 -6.489 -16.603 1.00 87.00 98 ASP A N 1
ATOM 753 C CA . ASP A 1 98 ? 16.701 -6.831 -15.996 1.00 87.00 98 ASP A CA 1
ATOM 754 C C . ASP A 1 98 ? 16.667 -6.813 -14.459 1.00 87.00 98 ASP A C 1
ATOM 756 O O . ASP A 1 98 ? 17.401 -7.568 -13.814 1.00 87.00 98 ASP A O 1
ATOM 760 N N . LEU A 1 99 ? 15.753 -6.044 -13.855 1.00 86.56 99 LEU A N 1
ATOM 761 C CA . LEU A 1 99 ? 15.573 -5.997 -12.402 1.00 86.56 99 LEU A CA 1
ATOM 762 C C . LEU A 1 99 ? 15.124 -7.334 -11.796 1.00 86.56 99 LEU A C 1
ATOM 764 O O . LEU A 1 99 ? 15.334 -7.548 -10.604 1.00 86.56 99 LEU A O 1
ATOM 768 N N . ARG A 1 100 ? 14.616 -8.277 -12.603 1.00 84.81 100 ARG A N 1
ATOM 769 C CA . ARG A 1 100 ? 14.288 -9.648 -12.163 1.00 84.81 100 ARG A CA 1
ATOM 770 C C . ARG A 1 100 ? 15.491 -10.399 -11.586 1.00 84.81 100 ARG A C 1
ATOM 772 O O . ARG A 1 100 ? 15.318 -11.345 -10.824 1.00 84.81 100 ARG A O 1
ATOM 779 N N . PHE A 1 101 ? 16.707 -9.994 -11.956 1.00 88.38 101 PHE A N 1
ATOM 780 C CA . PHE A 1 101 ? 17.955 -10.584 -11.465 1.00 88.38 101 PHE A CA 1
ATOM 781 C C . PHE A 1 101 ? 18.569 -9.796 -10.301 1.00 88.38 101 PHE A C 1
ATOM 783 O O . PHE A 1 101 ? 19.631 -10.160 -9.792 1.00 88.38 101 PHE A O 1
ATOM 790 N N . ASN A 1 102 ? 17.928 -8.708 -9.866 1.00 90.31 102 ASN A N 1
ATOM 791 C CA . ASN A 1 102 ? 18.389 -7.933 -8.729 1.00 90.31 102 ASN A CA 1
ATOM 792 C C . ASN A 1 102 ? 18.134 -8.712 -7.431 1.00 90.31 102 ASN A C 1
ATOM 794 O O . ASN A 1 102 ? 16.993 -8.956 -7.044 1.00 90.31 102 ASN A O 1
ATOM 798 N N . ARG A 1 103 ? 19.215 -9.070 -6.732 1.00 88.75 103 ARG A N 1
ATOM 799 C CA . ARG A 1 103 ? 19.148 -9.866 -5.500 1.00 88.75 103 ARG A CA 1
ATOM 800 C C . ARG A 1 103 ? 18.320 -9.205 -4.397 1.00 88.75 103 ARG A C 1
ATOM 802 O O . ARG A 1 103 ? 17.570 -9.891 -3.722 1.00 88.75 103 ARG A O 1
ATOM 809 N N . TYR A 1 104 ? 18.429 -7.887 -4.236 1.00 87.12 104 TYR A N 1
ATOM 810 C CA . TYR A 1 104 ? 17.647 -7.169 -3.231 1.00 87.12 104 TYR A CA 1
ATOM 811 C C . TYR A 1 104 ? 16.144 -7.285 -3.518 1.00 87.12 104 TYR A C 1
ATOM 813 O O . TYR A 1 104 ? 15.380 -7.626 -2.621 1.00 87.12 104 TYR A O 1
ATOM 821 N N . LEU A 1 105 ? 15.726 -7.090 -4.775 1.00 86.44 105 LEU A N 1
ATOM 822 C CA . LEU A 1 105 ? 14.318 -7.225 -5.164 1.00 86.44 105 LEU A CA 1
ATOM 823 C C . LEU A 1 105 ? 13.811 -8.669 -5.052 1.00 86.44 105 LEU A C 1
ATOM 825 O O . LEU A 1 105 ? 12.664 -8.881 -4.665 1.00 86.44 105 LEU A O 1
ATOM 829 N N . ALA A 1 106 ? 14.665 -9.655 -5.335 1.00 86.94 106 ALA A N 1
ATOM 830 C CA . ALA A 1 106 ? 14.339 -11.069 -5.165 1.00 86.94 106 ALA A CA 1
ATOM 831 C C . ALA A 1 106 ? 14.137 -11.465 -3.689 1.00 86.94 106 ALA A C 1
ATOM 833 O O . ALA A 1 106 ? 13.318 -12.335 -3.399 1.00 86.94 106 ALA A O 1
ATOM 834 N N . ASP A 1 107 ? 14.847 -10.813 -2.764 1.00 88.12 107 ASP A N 1
ATOM 835 C CA . ASP A 1 107 ? 14.782 -11.100 -1.327 1.00 88.12 107 ASP A CA 1
ATOM 836 C C . ASP A 1 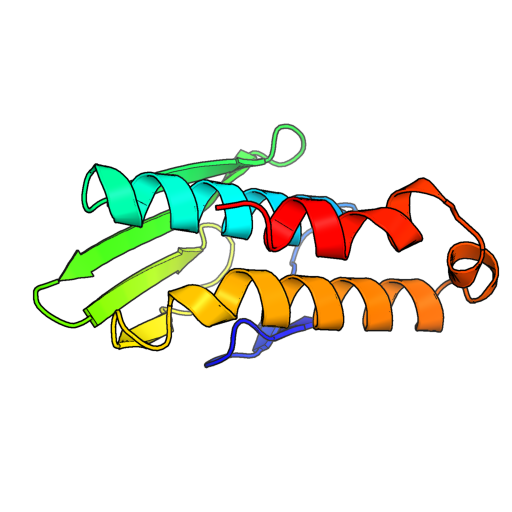107 ? 13.662 -10.317 -0.600 1.00 88.12 107 ASP A C 1
ATOM 838 O O . ASP A 1 107 ? 13.271 -10.695 0.508 1.00 88.12 107 ASP A O 1
ATOM 842 N N . LEU A 1 108 ? 13.095 -9.264 -1.210 1.00 86.12 108 LEU A N 1
ATOM 843 C CA . LEU A 1 108 ? 12.031 -8.433 -0.617 1.00 86.12 108 LEU A CA 1
ATOM 844 C C . LEU A 1 108 ? 10.797 -9.214 -0.123 1.00 86.12 108 LEU A C 1
ATOM 846 O O . LEU A 1 108 ? 10.335 -8.923 0.982 1.00 86.12 108 LEU A O 1
ATOM 850 N N . PRO A 1 109 ? 10.258 -10.214 -0.850 1.00 87.00 109 PRO A N 1
ATOM 851 C CA . PRO A 1 109 ? 9.120 -10.993 -0.359 1.00 87.00 109 PRO A CA 1
ATOM 852 C C . PRO A 1 109 ? 9.381 -11.686 0.983 1.00 87.00 109 PRO A C 1
ATOM 854 O O . PRO A 1 109 ? 8.469 -11.787 1.801 1.00 87.00 109 PRO A O 1
ATOM 857 N N . ASN A 1 110 ? 10.625 -12.096 1.249 1.00 85.25 110 ASN A N 1
ATOM 858 C CA . ASN A 1 110 ? 10.996 -12.737 2.513 1.00 85.25 110 ASN A CA 1
ATOM 859 C C . ASN A 1 110 ? 10.972 -11.739 3.685 1.00 85.25 110 ASN A C 1
ATOM 861 O O . ASN A 1 110 ? 10.606 -12.095 4.804 1.00 85.25 110 ASN A O 1
ATOM 865 N N . LEU A 1 111 ? 11.318 -10.473 3.428 1.00 76.62 111 LEU A N 1
ATOM 866 C CA . LEU A 1 111 ? 11.294 -9.397 4.428 1.00 76.62 111 LEU A CA 1
ATOM 867 C C . LEU A 1 111 ? 9.868 -9.002 4.834 1.00 76.62 111 LEU A C 1
ATOM 869 O O . LEU A 1 111 ? 9.641 -8.623 5.984 1.00 76.62 111 LEU A O 1
ATOM 873 N N . VAL A 1 112 ? 8.920 -9.105 3.900 1.00 78.06 112 VAL A N 1
ATOM 874 C CA . VAL A 1 112 ? 7.499 -8.794 4.121 1.00 78.06 112 VAL A CA 1
ATOM 875 C C . VAL A 1 112 ? 6.758 -9.925 4.837 1.00 78.06 112 VAL A C 1
ATOM 877 O O . VAL A 1 112 ? 5.802 -9.660 5.554 1.00 78.06 112 VAL A O 1
ATOM 880 N N . GLN A 1 113 ? 7.214 -11.171 4.683 1.00 70.19 113 GLN A N 1
ATOM 881 C CA . GLN A 1 113 ? 6.638 -12.349 5.349 1.00 70.19 113 GLN A CA 1
ATOM 882 C C . GLN A 1 113 ? 7.229 -12.635 6.737 1.00 70.19 113 GLN A C 1
ATOM 884 O O . GLN A 1 113 ? 6.777 -13.558 7.406 1.00 70.19 113 GLN A O 1
ATOM 889 N N . SER A 1 114 ? 8.254 -11.892 7.158 1.00 56.66 114 SER A N 1
ATOM 890 C CA . SER A 1 114 ? 8.845 -12.063 8.486 1.00 56.66 114 SER A CA 1
ATOM 891 C C . SER A 1 114 ? 7.958 -11.371 9.527 1.00 56.66 114 SER A C 1
ATOM 893 O O . SER A 1 114 ? 7.873 -10.135 9.521 1.00 56.66 114 SER A O 1
ATOM 895 N N . ASP A 1 115 ? 7.295 -12.198 10.345 1.00 52.22 115 ASP A N 1
ATOM 896 C CA . ASP A 1 115 ? 6.421 -11.844 11.477 1.00 52.22 115 ASP A CA 1
ATOM 897 C C . ASP A 1 115 ? 7.047 -10.807 12.427 1.00 52.22 115 ASP A C 1
ATOM 899 O O . ASP A 1 115 ? 8.188 -11.033 12.902 1.00 52.22 115 ASP A O 1
#

Sequence (115 aa):
MVINDQVNEIHLRTPGLPVVDFALMIVQLYREVASSGESVVESSQTQDSISAVRRGSEVEISYSFSDVVSKLPLADFREVPRSVLYSALEVLHDAHGDLRFNRYLADLPNLVQSD